Protein AF-A0A7C1QX26-F1 (afdb_monomer_lite)

Foldseek 3Di:
DPPDPVVLLVVLLVQLVVLLVVLVVLVVPLPVQLVVQVVVVPDDSVVSSVCSVPVSVVSNVVSVCSNVVPPPCVVVVVVD

Structure (mmCIF, N/CA/C/O backbone):
data_AF-A0A7C1QX26-F1
#
_entry.id   AF-A0A7C1QX26-F1
#
loop_
_atom_site.group_PDB
_atom_site.id
_atom_site.type_symbol
_atom_site.label_atom_id
_atom_site.label_alt_id
_atom_site.labe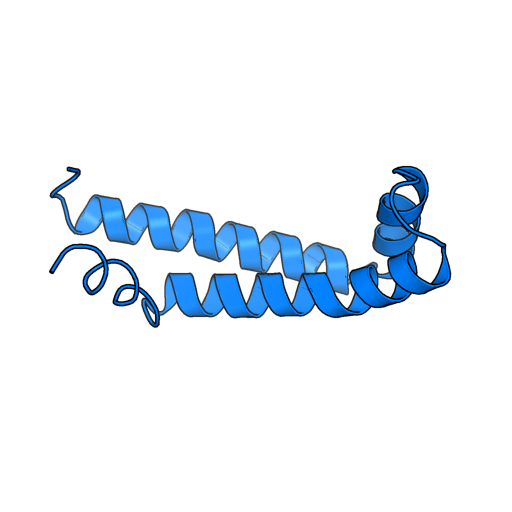l_comp_id
_atom_site.label_asym_id
_atom_site.label_entity_id
_atom_site.label_seq_id
_atom_site.pdbx_PDB_ins_code
_atom_site.Cartn_x
_atom_site.Cartn_y
_atom_site.Cartn_z
_atom_site.occupancy
_atom_site.B_iso_or_equiv
_atom_site.auth_seq_id
_atom_site.auth_comp_id
_atom_site.auth_asym_id
_atom_site.auth_atom_id
_atom_site.pdbx_PDB_model_num
ATOM 1 N N . MET A 1 1 ? -26.068 7.039 4.904 1.00 55.53 1 MET A N 1
ATOM 2 C CA . MET A 1 1 ? -24.779 7.131 5.625 1.00 55.53 1 MET A CA 1
ATOM 3 C C . MET A 1 1 ? -24.725 5.986 6.636 1.00 55.53 1 MET A C 1
ATOM 5 O O . MET A 1 1 ? -25.510 5.987 7.577 1.00 55.53 1 MET A O 1
ATOM 9 N N . ILE A 1 2 ? -23.938 4.936 6.374 1.00 56.00 2 ILE A N 1
ATOM 10 C CA . ILE A 1 2 ? -23.907 3.714 7.202 1.00 56.00 2 ILE A CA 1
ATOM 11 C C . ILE A 1 2 ? -23.400 4.092 8.601 1.00 56.00 2 ILE A C 1
ATOM 13 O O . ILE A 1 2 ? -22.249 4.484 8.758 1.00 56.00 2 ILE A O 1
ATOM 17 N N . ARG A 1 3 ? -24.274 4.020 9.612 1.00 67.19 3 ARG A N 1
ATOM 18 C CA . ARG A 1 3 ? -24.015 4.527 10.975 1.00 67.19 3 ARG A CA 1
ATOM 19 C C . ARG A 1 3 ? -23.600 3.434 11.969 1.00 67.19 3 ARG A C 1
ATOM 21 O O . ARG A 1 3 ? -23.464 3.702 13.158 1.00 67.19 3 ARG A O 1
ATOM 28 N N . ASN A 1 4 ? -23.411 2.197 11.504 1.00 79.56 4 ASN A N 1
ATOM 29 C CA . ASN A 1 4 ? -23.037 1.078 12.365 1.00 79.56 4 ASN A CA 1
ATOM 30 C C . ASN A 1 4 ? -21.510 0.908 12.416 1.00 79.56 4 ASN A C 1
ATOM 32 O O . ASN A 1 4 ? -20.880 0.488 11.443 1.00 79.56 4 ASN A O 1
ATOM 36 N N . LYS A 1 5 ? -20.927 1.209 13.582 1.00 78.25 5 LYS A N 1
ATOM 37 C CA . LYS A 1 5 ? -19.482 1.147 13.842 1.00 78.25 5 LYS A CA 1
ATOM 38 C C . LYS A 1 5 ? -18.891 -0.245 13.588 1.00 78.25 5 LYS A C 1
ATOM 40 O O . LYS A 1 5 ? -17.783 -0.335 13.069 1.00 78.25 5 LYS A O 1
ATOM 45 N N . TYR A 1 6 ? -19.629 -1.314 13.887 1.00 82.06 6 TYR A N 1
ATOM 46 C CA . TYR A 1 6 ? -19.161 -2.689 13.684 1.00 82.06 6 TYR A CA 1
ATOM 47 C C . TYR A 1 6 ? -19.048 -3.047 12.202 1.00 82.06 6 TYR A C 1
ATOM 49 O O . TYR A 1 6 ? -18.055 -3.639 11.792 1.00 82.06 6 TYR A O 1
ATOM 57 N N . ILE A 1 7 ? -20.016 -2.612 11.388 1.00 84.50 7 ILE A N 1
ATOM 58 C CA . ILE A 1 7 ? -19.988 -2.809 9.931 1.00 84.50 7 ILE A CA 1
ATOM 59 C C . ILE A 1 7 ? -18.788 -2.075 9.326 1.00 84.50 7 ILE A C 1
ATOM 61 O O . ILE A 1 7 ? -18.076 -2.636 8.500 1.00 84.50 7 ILE A O 1
ATOM 65 N N . LEU A 1 8 ? -18.520 -0.846 9.777 1.00 82.50 8 LEU A N 1
ATOM 66 C CA . LEU A 1 8 ? -17.367 -0.075 9.308 1.00 82.50 8 LEU A CA 1
ATOM 67 C C . LEU A 1 8 ? -16.033 -0.736 9.674 1.00 82.50 8 LEU A C 1
ATOM 69 O O . LEU A 1 8 ? -15.121 -0.742 8.854 1.00 82.50 8 LEU A O 1
ATOM 73 N N . ILE A 1 9 ? -15.909 -1.297 10.880 1.00 83.44 9 ILE A N 1
ATOM 74 C CA . ILE A 1 9 ? -14.700 -2.019 11.302 1.00 83.44 9 ILE A CA 1
ATOM 75 C C . ILE A 1 9 ? -14.531 -3.305 10.487 1.00 83.44 9 ILE A C 1
ATOM 77 O O . ILE A 1 9 ? -13.442 -3.556 9.980 1.00 83.44 9 ILE A O 1
ATOM 81 N N . ALA A 1 10 ? -15.600 -4.083 10.304 1.00 88.00 10 ALA A N 1
ATOM 82 C CA . ALA A 1 10 ? -15.557 -5.302 9.501 1.00 88.00 10 ALA A CA 1
ATOM 83 C C . ALA A 1 10 ? -15.117 -5.006 8.061 1.00 88.00 10 ALA A C 1
ATOM 85 O O . ALA A 1 10 ? -14.209 -5.652 7.546 1.00 88.00 10 ALA A O 1
ATOM 86 N N . PHE A 1 11 ? -15.688 -3.971 7.438 1.00 86.38 11 PHE A N 1
ATOM 87 C CA . PHE A 1 11 ? -15.308 -3.570 6.085 1.00 86.38 11 PHE A CA 1
ATOM 88 C C . PHE A 1 11 ? -13.836 -3.150 6.001 1.00 86.38 11 PHE A C 1
ATOM 90 O O . PHE A 1 11 ? -13.152 -3.507 5.047 1.00 86.38 11 PHE A O 1
ATOM 97 N N . ARG A 1 12 ? -13.313 -2.455 7.021 1.00 85.38 12 ARG A N 1
ATOM 98 C CA . ARG A 1 12 ? -11.889 -2.095 7.079 1.00 85.38 12 ARG A CA 1
ATOM 99 C C . ARG A 1 12 ? -10.976 -3.305 7.169 1.00 85.38 12 ARG A C 1
ATOM 101 O O . ARG A 1 12 ? -9.983 -3.362 6.456 1.00 85.38 12 ARG A O 1
ATOM 108 N N . LEU A 1 13 ? -11.311 -4.265 8.023 1.00 89.38 13 LEU A N 1
ATOM 109 C CA . LEU A 1 13 ? -10.521 -5.485 8.159 1.00 89.38 13 LEU A CA 1
ATOM 110 C C . LEU A 1 13 ? -10.509 -6.281 6.854 1.00 89.38 13 LEU A C 1
ATOM 112 O O . LEU A 1 13 ? -9.449 -6.720 6.420 1.00 89.38 13 LEU A O 1
A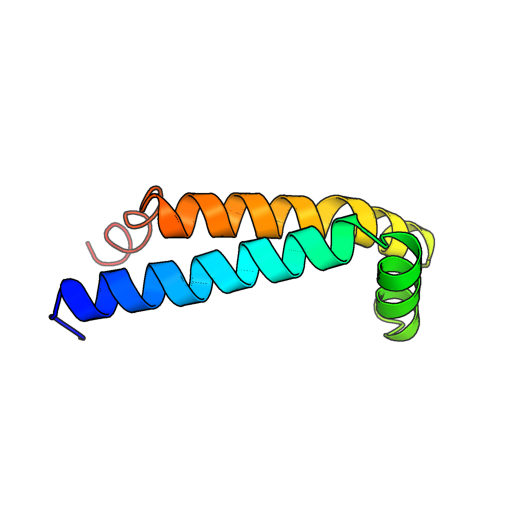TOM 116 N N . VAL A 1 14 ? -11.666 -6.405 6.197 1.00 92.50 14 VAL A N 1
ATOM 117 C CA . VAL A 1 14 ? -11.783 -7.115 4.918 1.00 92.50 14 VAL A CA 1
ATOM 118 C C . VAL A 1 14 ? -10.992 -6.402 3.821 1.00 92.50 14 VAL A C 1
ATOM 120 O O . VAL A 1 14 ? -10.138 -7.015 3.187 1.00 92.50 14 VAL A O 1
ATOM 123 N N . VAL A 1 15 ? -11.220 -5.104 3.612 1.00 90.94 15 VAL A N 1
ATOM 124 C CA . VAL A 1 15 ? -10.550 -4.346 2.543 1.00 90.94 15 VAL A CA 1
ATOM 125 C C . VAL A 1 15 ? -9.052 -4.213 2.803 1.00 90.94 15 VAL A C 1
ATOM 127 O O . VAL A 1 15 ? -8.252 -4.450 1.903 1.00 90.94 15 VAL A O 1
ATOM 130 N N . GLY A 1 16 ? -8.654 -3.887 4.031 1.00 91.38 16 GLY A N 1
ATOM 131 C CA . GLY A 1 16 ? -7.246 -3.759 4.394 1.00 91.38 16 GLY A CA 1
ATOM 132 C C . GLY A 1 16 ? -6.512 -5.097 4.318 1.00 91.38 16 GLY A C 1
ATOM 133 O O . GLY A 1 16 ? -5.410 -5.158 3.778 1.00 91.38 16 GLY A O 1
ATOM 134 N N . GLY A 1 17 ? -7.152 -6.185 4.756 1.00 92.75 17 GLY A N 1
ATOM 135 C CA . GLY A 1 17 ? -6.622 -7.540 4.611 1.00 92.75 17 GLY A CA 1
ATOM 136 C C . GLY A 1 17 ? -6.439 -7.944 3.148 1.00 92.75 17 GLY A C 1
ATOM 137 O O . GLY A 1 17 ? -5.392 -8.483 2.797 1.00 92.75 17 GLY A O 1
ATOM 138 N N . MET A 1 18 ? -7.400 -7.616 2.274 1.00 94.62 18 MET A N 1
ATOM 139 C CA . MET A 1 18 ? -7.267 -7.845 0.829 1.00 94.62 18 MET A CA 1
ATOM 140 C C . MET A 1 18 ? -6.083 -7.084 0.227 1.00 94.62 18 MET A C 1
ATOM 142 O O . MET A 1 18 ? -5.354 -7.655 -0.577 1.00 94.62 18 MET A O 1
ATOM 146 N N . PHE A 1 19 ? -5.864 -5.829 0.625 1.00 93.00 19 PHE A N 1
ATOM 147 C CA . PHE A 1 19 ? -4.734 -5.023 0.149 1.00 93.00 19 PHE A CA 1
ATOM 148 C C . PHE A 1 19 ? -3.386 -5.602 0.585 1.00 93.00 19 PHE A C 1
ATOM 150 O O . PHE A 1 19 ? -2.478 -5.720 -0.234 1.00 93.00 19 PHE A O 1
ATOM 157 N N . ILE A 1 20 ? -3.268 -6.024 1.847 1.00 94.12 20 ILE A N 1
ATOM 158 C CA . ILE A 1 20 ? -2.054 -6.679 2.351 1.00 94.12 20 ILE A CA 1
ATOM 159 C C . ILE A 1 20 ? -1.802 -7.981 1.593 1.00 94.12 20 ILE A C 1
ATOM 161 O O . ILE A 1 20 ? -0.695 -8.207 1.113 1.00 94.12 20 ILE A O 1
ATOM 165 N N . TRP A 1 21 ? -2.827 -8.824 1.456 1.00 96.06 21 TRP A N 1
ATOM 166 C CA . TRP A 1 21 ? -2.712 -10.098 0.752 1.00 96.06 21 TRP A CA 1
ATOM 167 C C . TRP A 1 21 ? -2.306 -9.906 -0.714 1.00 96.06 21 TRP A C 1
ATOM 169 O O . TRP A 1 21 ? -1.358 -10.534 -1.185 1.00 96.06 21 TRP A O 1
ATOM 179 N N . ALA A 1 22 ? -2.981 -8.997 -1.422 1.00 93.56 22 ALA A N 1
ATOM 180 C CA . ALA A 1 22 ? -2.679 -8.679 -2.812 1.00 93.56 22 ALA A CA 1
ATOM 181 C C . ALA A 1 22 ? -1.260 -8.115 -2.968 1.00 93.56 22 ALA A C 1
ATOM 183 O O . ALA A 1 22 ? -0.514 -8.583 -3.829 1.00 93.56 22 ALA A O 1
ATOM 184 N N . GLY A 1 23 ? -0.855 -7.181 -2.106 1.00 93.12 23 GLY A N 1
ATOM 185 C CA . GLY A 1 23 ? 0.488 -6.612 -2.122 1.00 93.12 23 GLY A CA 1
ATOM 186 C C . GLY A 1 23 ? 1.567 -7.667 -1.867 1.00 93.12 23 GLY A C 1
ATOM 187 O O . GLY A 1 23 ? 2.492 -7.796 -2.663 1.00 93.12 23 GLY A O 1
ATOM 188 N N . ILE A 1 24 ? 1.415 -8.509 -0.838 1.00 94.88 24 ILE A N 1
ATOM 189 C CA . ILE A 1 24 ? 2.362 -9.602 -0.552 1.00 94.88 24 ILE A CA 1
ATOM 190 C C . ILE A 1 24 ? 2.460 -10.569 -1.736 1.00 94.88 24 ILE A C 1
ATOM 192 O O . ILE A 1 24 ? 3.567 -10.928 -2.132 1.00 94.88 24 ILE A O 1
ATOM 196 N N . SER A 1 25 ? 1.332 -10.948 -2.345 1.00 94.69 25 SER A N 1
ATOM 197 C CA . SER A 1 25 ? 1.343 -11.854 -3.502 1.00 94.69 25 SER A CA 1
ATOM 198 C C . SER A 1 25 ? 2.159 -11.306 -4.682 1.00 94.69 25 SER A C 1
ATOM 200 O O . SER A 1 25 ? 2.834 -12.071 -5.364 1.00 94.69 25 SER A O 1
ATOM 202 N N . LYS A 1 26 ? 2.177 -9.979 -4.872 1.00 91.69 26 LYS A N 1
ATOM 203 C CA . LYS A 1 26 ? 2.973 -9.300 -5.907 1.00 91.69 26 LYS A CA 1
ATOM 204 C C . LYS A 1 26 ? 4.444 -9.123 -5.513 1.00 91.69 26 LYS A C 1
ATOM 206 O O . LYS A 1 26 ? 5.295 -9.084 -6.391 1.00 91.69 26 LYS A O 1
ATOM 211 N N . ILE A 1 27 ? 4.754 -9.034 -4.215 1.00 92.50 27 ILE A N 1
ATOM 212 C CA . ILE A 1 27 ? 6.139 -8.977 -3.704 1.00 92.50 27 ILE A CA 1
ATOM 213 C C . ILE A 1 27 ? 6.848 -10.327 -3.872 1.00 92.50 27 ILE A C 1
ATOM 215 O O . ILE A 1 27 ? 8.057 -10.353 -4.082 1.00 92.50 27 ILE A O 1
ATOM 219 N N . ILE A 1 28 ? 6.112 -11.441 -3.781 1.00 94.94 28 ILE A N 1
ATOM 220 C CA . ILE A 1 28 ? 6.666 -12.793 -3.961 1.00 94.94 28 ILE A CA 1
ATOM 221 C C . ILE A 1 28 ? 7.120 -13.020 -5.410 1.00 94.94 28 ILE A C 1
ATOM 223 O O . ILE A 1 28 ? 8.165 -13.630 -5.625 1.00 94.94 28 ILE A O 1
ATOM 227 N N . ASP A 1 29 ? 6.368 -12.512 -6.390 1.00 92.69 29 ASP A N 1
ATOM 228 C CA . ASP A 1 29 ? 6.710 -12.611 -7.814 1.00 92.69 29 ASP A CA 1
ATOM 229 C C . ASP A 1 29 ? 6.661 -11.239 -8.520 1.00 92.69 29 ASP A C 1
ATOM 231 O O . ASP A 1 29 ? 5.731 -10.933 -9.279 1.00 92.69 29 ASP A O 1
ATOM 235 N N . PRO A 1 30 ? 7.674 -10.383 -8.287 1.00 88.81 30 PRO A N 1
ATOM 236 C CA . PRO A 1 30 ? 7.719 -9.050 -8.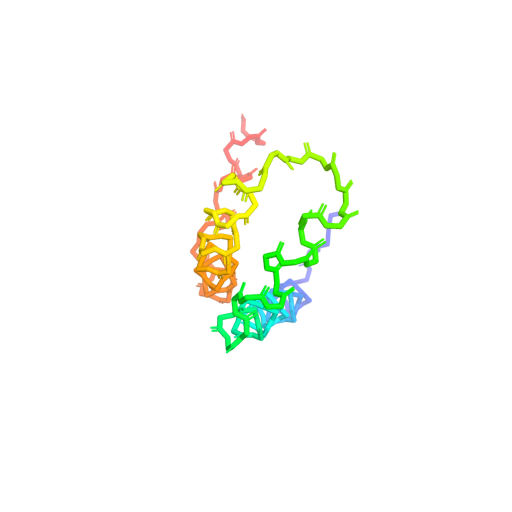875 1.00 88.81 30 PRO A CA 1
ATOM 237 C C . PRO A 1 30 ? 7.974 -9.095 -10.387 1.00 88.81 30 PRO A C 1
ATOM 239 O O . PRO A 1 30 ? 7.552 -8.189 -11.104 1.00 88.81 30 PRO A O 1
ATOM 242 N N . LEU A 1 31 ? 8.630 -10.148 -10.896 1.00 90.50 31 LEU A N 1
ATOM 243 C CA . LEU A 1 31 ? 8.886 -10.321 -12.328 1.00 90.50 31 LEU A CA 1
ATOM 244 C C . LEU A 1 31 ? 7.607 -10.694 -13.080 1.00 90.50 31 LEU A C 1
ATOM 246 O O . LEU A 1 31 ? 7.297 -10.060 -14.091 1.00 90.50 31 LEU A O 1
ATOM 250 N N . GLY A 1 32 ? 6.832 -11.656 -12.571 1.00 92.00 32 GLY A N 1
ATOM 251 C CA . GLY A 1 32 ? 5.519 -11.981 -13.125 1.00 92.00 32 GLY A CA 1
ATOM 252 C C . GLY A 1 32 ? 4.565 -10.788 -13.056 1.00 92.00 32 GLY A C 1
ATOM 253 O O . GLY A 1 32 ? 3.855 -10.494 -14.019 1.00 92.00 32 GLY A O 1
ATOM 254 N N . PHE A 1 33 ? 4.606 -10.015 -11.967 1.00 92.69 33 PHE A N 1
ATOM 255 C CA . PHE A 1 33 ? 3.816 -8.791 -11.859 1.00 92.69 33 PHE A CA 1
ATOM 256 C C . PHE A 1 33 ? 4.249 -7.703 -12.860 1.00 92.69 33 PHE A C 1
ATOM 258 O O . PHE A 1 33 ? 3.390 -7.084 -13.491 1.00 92.69 33 PHE A O 1
ATOM 265 N N . ALA A 1 34 ? 5.553 -7.515 -13.087 1.00 91.06 34 ALA A N 1
ATOM 266 C CA . ALA A 1 34 ? 6.067 -6.592 -14.102 1.00 91.06 34 ALA A CA 1
ATOM 267 C C . ALA A 1 34 ? 5.641 -6.990 -15.521 1.00 91.06 34 ALA A C 1
ATOM 269 O O . ALA A 1 34 ? 5.226 -6.126 -16.296 1.00 91.06 34 ALA A O 1
ATOM 270 N N . GLN A 1 35 ? 5.680 -8.286 -15.848 1.00 91.75 35 GLN A N 1
ATOM 271 C CA . GLN A 1 35 ? 5.181 -8.802 -17.126 1.00 91.75 35 GLN A CA 1
ATOM 272 C C . GLN A 1 35 ? 3.682 -8.552 -17.277 1.00 91.75 35 GLN A C 1
ATOM 274 O O . GLN A 1 35 ? 3.240 -8.085 -18.324 1.00 91.75 35 GLN A O 1
ATOM 279 N N . ASN A 1 36 ? 2.903 -8.782 -16.218 1.00 91.69 36 ASN A N 1
ATOM 280 C CA . AS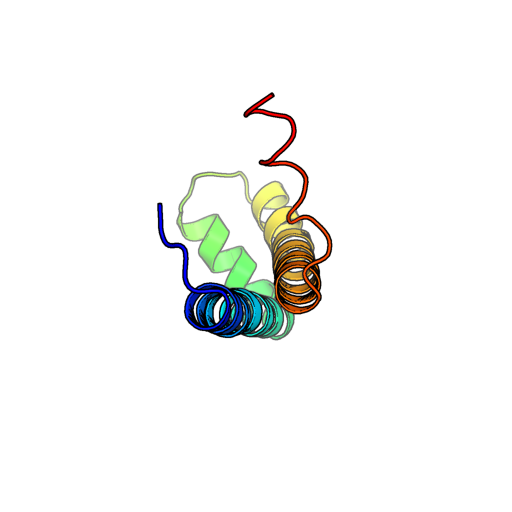N A 1 36 ? 1.476 -8.481 -16.223 1.00 91.69 36 ASN A CA 1
ATOM 281 C C . ASN A 1 36 ? 1.217 -6.996 -16.508 1.00 91.69 36 ASN A C 1
ATOM 283 O O . ASN A 1 36 ? 0.384 -6.695 -17.356 1.00 91.69 36 ASN A O 1
ATOM 287 N N . ILE A 1 37 ? 1.956 -6.073 -15.878 1.00 90.56 37 ILE A N 1
ATOM 288 C CA . ILE A 1 37 ? 1.843 -4.627 -16.145 1.00 90.56 37 ILE A CA 1
ATOM 289 C C . ILE A 1 37 ? 2.243 -4.298 -17.592 1.00 90.56 37 ILE A C 1
ATOM 291 O O . ILE A 1 37 ? 1.527 -3.565 -18.276 1.00 90.56 37 ILE A O 1
ATOM 295 N N . ALA A 1 38 ? 3.349 -4.862 -18.082 1.00 90.44 38 ALA A N 1
ATOM 296 C CA . ALA A 1 38 ? 3.819 -4.653 -19.450 1.00 90.44 38 ALA A CA 1
ATOM 297 C C . ALA A 1 38 ? 2.815 -5.166 -20.502 1.00 90.44 38 ALA A C 1
ATOM 299 O O . ALA A 1 38 ? 2.610 -4.516 -21.529 1.00 90.44 38 ALA A O 1
ATOM 300 N N . ASN A 1 39 ? 2.118 -6.271 -20.220 1.00 90.88 39 ASN A N 1
ATOM 301 C CA . ASN A 1 39 ? 1.092 -6.841 -21.097 1.00 90.88 39 ASN A CA 1
ATOM 302 C C . ASN A 1 39 ? -0.109 -5.911 -21.306 1.00 90.88 39 ASN A C 1
ATOM 304 O O . ASN A 1 39 ? -0.729 -5.956 -22.369 1.00 90.88 39 ASN A O 1
ATOM 308 N N . TYR A 1 40 ? -0.413 -5.026 -20.350 1.00 88.25 40 TYR A N 1
ATOM 309 C CA . TYR A 1 40 ? -1.456 -4.012 -20.533 1.00 88.25 40 TYR A CA 1
ATOM 310 C C . TYR A 1 40 ? -1.070 -2.929 -21.553 1.00 88.25 40 TYR A C 1
ATOM 312 O O . TYR A 1 40 ? -1.940 -2.178 -21.985 1.00 88.25 40 TYR A O 1
ATOM 320 N N . ARG A 1 41 ? 0.210 -2.832 -21.954 1.00 86.00 41 ARG A N 1
ATOM 321 C CA . ARG A 1 41 ? 0.740 -1.838 -22.913 1.00 86.00 41 ARG A CA 1
ATOM 322 C C . ARG A 1 41 ? 0.407 -0.379 -22.566 1.00 86.00 41 ARG A C 1
ATOM 324 O O . ARG A 1 41 ? 0.427 0.487 -23.435 1.00 86.00 41 ARG A O 1
ATOM 331 N N . VAL A 1 42 ? 0.116 -0.107 -21.293 1.00 88.12 42 VAL A N 1
ATOM 332 C CA . VAL A 1 42 ? -0.182 1.241 -20.784 1.00 88.12 42 VAL A CA 1
ATOM 333 C C . VAL A 1 42 ? 1.108 2.032 -20.552 1.00 88.12 42 VAL A C 1
ATOM 335 O O . VAL A 1 42 ? 1.123 3.247 -20.731 1.00 88.12 42 VAL A O 1
ATOM 338 N N . PHE A 1 43 ? 2.198 1.351 -20.183 1.00 85.31 43 PHE A N 1
ATOM 339 C CA . PHE A 1 43 ? 3.478 1.966 -19.832 1.00 85.31 43 PHE A CA 1
ATOM 340 C C . PHE A 1 43 ? 4.656 1.340 -20.604 1.00 85.31 43 PHE A C 1
ATOM 342 O O . PHE A 1 43 ? 4.596 0.160 -20.956 1.00 85.31 43 PHE A O 1
ATOM 349 N N . PRO A 1 44 ? 5.749 2.095 -20.838 1.00 84.31 44 PRO A N 1
ATOM 350 C CA . PRO A 1 44 ? 7.025 1.555 -21.311 1.00 84.31 44 PRO A CA 1
ATOM 351 C C . PRO A 1 44 ? 7.615 0.535 -20.326 1.00 84.31 44 PRO A C 1
ATOM 353 O O . PRO A 1 44 ? 7.437 0.673 -19.115 1.00 84.31 44 PRO A O 1
ATOM 356 N N . GLU A 1 45 ? 8.391 -0.435 -20.820 1.00 80.12 45 GLU A N 1
ATOM 357 C CA . GLU A 1 45 ? 8.912 -1.551 -20.007 1.00 80.12 45 GLU A CA 1
ATOM 358 C C . GLU A 1 45 ? 9.672 -1.112 -18.745 1.00 80.12 45 GLU A C 1
ATOM 360 O O . GLU A 1 45 ? 9.462 -1.675 -17.670 1.00 80.12 45 GLU A O 1
ATOM 365 N N . GLY A 1 46 ? 10.492 -0.059 -18.836 1.00 83.75 46 GLY A N 1
ATOM 366 C CA . GLY A 1 46 ? 11.223 0.468 -17.677 1.00 83.75 46 GLY A CA 1
ATOM 367 C C . GLY A 1 46 ? 10.308 1.007 -16.569 1.00 83.75 46 GLY A C 1
ATOM 368 O O . GLY A 1 46 ? 10.589 0.824 -15.385 1.00 83.75 46 GLY A O 1
ATOM 369 N N . ILE A 1 47 ? 9.178 1.621 -16.941 1.00 88.44 47 ILE A N 1
ATOM 370 C CA . ILE A 1 47 ? 8.183 2.129 -15.985 1.00 88.44 47 ILE A CA 1
ATOM 371 C C . ILE A 1 47 ? 7.375 0.970 -15.398 1.00 88.44 47 ILE A C 1
ATOM 373 O O . ILE A 1 47 ? 7.108 0.969 -14.198 1.00 88.44 47 ILE A O 1
ATOM 377 N N . SER A 1 48 ? 7.042 -0.046 -16.199 1.00 88.69 48 SER A N 1
ATOM 378 C CA . SER A 1 48 ? 6.371 -1.260 -15.718 1.00 88.69 48 SER A CA 1
ATOM 379 C C . SER A 1 48 ? 7.173 -1.962 -14.623 1.00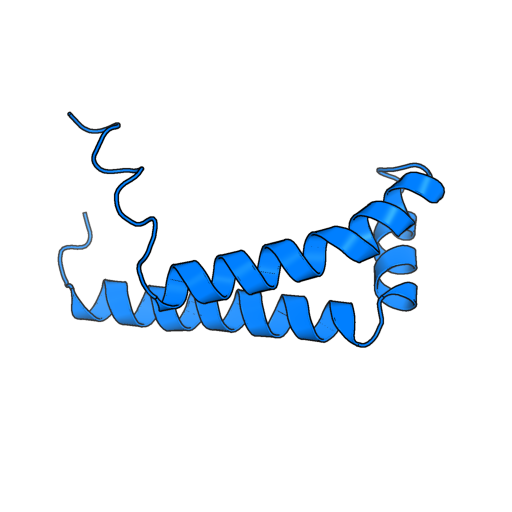 88.69 48 SER A C 1
ATOM 381 O O . SER A 1 48 ? 6.598 -2.358 -13.613 1.00 88.69 48 SER A O 1
ATOM 383 N N . PHE A 1 49 ? 8.500 -2.055 -14.771 1.00 88.75 49 PHE A N 1
ATOM 384 C CA . PHE A 1 49 ? 9.372 -2.636 -13.746 1.00 88.75 49 PHE A CA 1
ATOM 385 C C . PHE A 1 49 ? 9.401 -1.798 -12.461 1.00 88.75 49 PHE A C 1
ATOM 387 O O . PHE A 1 49 ? 9.281 -2.332 -11.359 1.00 88.75 49 PHE A O 1
ATOM 394 N N . PHE A 1 50 ? 9.497 -0.472 -12.591 1.00 91.00 50 PHE A N 1
ATOM 395 C CA . PHE A 1 50 ? 9.455 0.430 -11.440 1.00 91.00 50 PHE A CA 1
ATOM 396 C C . PHE A 1 50 ? 8.118 0.341 -10.687 1.00 91.00 50 PHE A C 1
ATOM 398 O O . PHE A 1 50 ? 8.094 0.227 -9.462 1.00 91.00 50 PHE A O 1
ATOM 405 N N . LEU A 1 51 ? 6.999 0.331 -11.416 1.00 90.25 51 LEU A N 1
ATOM 406 C CA . LEU A 1 51 ? 5.664 0.163 -10.843 1.00 90.25 51 LEU A CA 1
ATOM 407 C C . LEU A 1 51 ? 5.502 -1.200 -10.173 1.00 90.25 51 LEU A C 1
ATOM 409 O O . LEU A 1 51 ? 4.933 -1.268 -9.086 1.00 90.25 51 LEU A O 1
ATOM 413 N N . ALA A 1 52 ? 6.030 -2.264 -10.779 1.00 91.50 52 ALA A N 1
ATOM 414 C CA . ALA A 1 52 ? 5.996 -3.600 -10.200 1.00 91.50 52 ALA A CA 1
ATOM 415 C C . ALA A 1 52 ? 6.745 -3.683 -8.869 1.00 91.50 52 ALA A C 1
ATOM 417 O O . ALA A 1 52 ? 6.333 -4.426 -7.984 1.00 91.50 52 ALA A O 1
ATOM 418 N N . LEU A 1 53 ? 7.810 -2.895 -8.711 1.00 91.56 53 LEU A N 1
ATOM 419 C CA . LEU A 1 53 ? 8.544 -2.808 -7.459 1.00 91.56 53 LEU A CA 1
ATOM 420 C C . LEU A 1 53 ? 7.785 -1.976 -6.422 1.00 91.56 53 LEU A C 1
ATOM 422 O O . LEU A 1 53 ? 7.676 -2.402 -5.283 1.00 91.56 53 LEU A O 1
ATOM 426 N N . VAL A 1 54 ? 7.275 -0.797 -6.791 1.00 93.25 54 VAL A N 1
ATOM 427 C CA . VAL A 1 54 ? 6.763 0.201 -5.835 1.00 93.25 54 VAL A CA 1
ATOM 428 C C . VAL A 1 54 ? 5.301 -0.031 -5.438 1.00 93.25 54 VAL A C 1
ATOM 430 O O . VAL A 1 54 ? 4.968 0.087 -4.257 1.00 93.25 54 VAL A O 1
ATOM 433 N N . LEU A 1 55 ? 4.422 -0.369 -6.391 1.00 92.62 55 LEU A N 1
ATOM 434 C CA . LEU A 1 55 ? 2.983 -0.527 -6.135 1.00 92.62 55 LEU A CA 1
ATOM 435 C C . LEU A 1 55 ? 2.669 -1.541 -5.026 1.00 92.62 55 LEU A C 1
ATOM 437 O O . LEU A 1 55 ? 1.853 -1.211 -4.166 1.00 92.62 55 LEU A O 1
ATOM 441 N N . PRO A 1 56 ? 3.302 -2.730 -4.976 1.00 93.44 56 PRO A N 1
ATOM 442 C CA . PRO A 1 56 ? 2.986 -3.711 -3.944 1.00 93.44 56 PRO A CA 1
ATOM 443 C C . PRO A 1 56 ? 3.267 -3.208 -2.523 1.00 93.44 56 PRO A C 1
ATOM 445 O O . PRO A 1 56 ? 2.465 -3.447 -1.623 1.00 93.44 56 PRO A O 1
ATOM 448 N N . TRP A 1 57 ? 4.354 -2.457 -2.310 1.00 92.75 57 TRP A N 1
ATOM 449 C CA . TRP A 1 57 ? 4.651 -1.868 -0.997 1.00 92.75 57 TRP A CA 1
ATOM 450 C C . TRP A 1 57 ? 3.625 -0.813 -0.601 1.00 92.75 57 TRP A C 1
ATOM 452 O O . TRP A 1 57 ? 3.204 -0.780 0.555 1.00 92.75 57 TRP A O 1
ATOM 462 N N . ILE A 1 58 ? 3.188 0.016 -1.555 1.00 91.94 58 ILE A N 1
ATOM 463 C CA . ILE A 1 58 ? 2.122 0.995 -1.318 1.00 91.94 58 ILE A CA 1
ATOM 464 C C . ILE A 1 58 ? 0.833 0.271 -0.919 1.00 91.94 58 ILE A C 1
ATOM 466 O O . ILE A 1 58 ? 0.208 0.654 0.066 1.00 91.94 58 ILE A O 1
ATOM 470 N N . GLU A 1 59 ? 0.460 -0.804 -1.617 1.00 92.81 59 GLU A N 1
ATOM 471 C CA . GLU A 1 59 ? -0.732 -1.594 -1.290 1.00 92.81 59 GLU A CA 1
ATOM 472 C C . GLU A 1 59 ? -0.670 -2.181 0.124 1.00 92.81 59 GLU A C 1
ATOM 474 O O . GLU A 1 59 ? -1.638 -2.050 0.876 1.00 92.81 59 GLU A O 1
ATOM 479 N N . VAL A 1 60 ? 0.468 -2.761 0.524 1.00 92.56 60 VAL A N 1
ATOM 480 C CA . VAL A 1 60 ? 0.640 -3.308 1.879 1.00 92.56 60 VAL A CA 1
ATOM 481 C C . VAL A 1 60 ? 0.551 -2.205 2.933 1.00 92.56 60 VAL A C 1
ATOM 483 O O . VAL A 1 60 ? -0.192 -2.356 3.902 1.00 92.56 60 VAL A O 1
ATOM 486 N N . ILE A 1 61 ? 1.251 -1.080 2.750 1.00 91.12 61 ILE A N 1
ATOM 487 C CA . ILE A 1 61 ? 1.226 0.046 3.699 1.00 91.12 61 ILE A CA 1
ATOM 488 C C . ILE A 1 61 ? -0.194 0.608 3.825 1.00 91.12 61 ILE A C 1
ATOM 490 O O . ILE A 1 61 ? -0.683 0.808 4.939 1.00 91.12 61 ILE A O 1
ATOM 494 N N . CYS A 1 62 ? -0.889 0.807 2.702 1.00 89.12 62 CYS A N 1
ATOM 495 C CA . CYS A 1 62 ? -2.278 1.248 2.694 1.00 89.12 62 CYS A CA 1
ATOM 496 C C . CYS A 1 62 ? -3.191 0.250 3.411 1.00 89.12 62 CYS A C 1
ATOM 498 O O . CYS A 1 62 ? -4.008 0.665 4.231 1.00 89.12 62 CYS A O 1
ATOM 500 N N . GLY A 1 63 ? -3.038 -1.052 3.159 1.00 89.88 63 GLY A N 1
ATOM 501 C CA . GLY A 1 63 ? -3.811 -2.090 3.835 1.00 89.88 63 GLY A CA 1
ATOM 502 C C . GLY A 1 63 ? -3.581 -2.102 5.349 1.00 89.88 63 GLY A C 1
ATOM 503 O O . GLY A 1 63 ? -4.544 -2.155 6.116 1.00 89.88 63 GLY A O 1
ATOM 504 N N . VAL A 1 64 ? -2.329 -1.947 5.793 1.00 90.44 64 VAL A N 1
ATOM 505 C CA . VAL A 1 64 ? -1.969 -1.831 7.215 1.00 90.44 64 VAL A CA 1
ATOM 506 C C . VAL A 1 64 ? -2.597 -0.586 7.842 1.00 90.44 64 VAL A C 1
ATOM 508 O O . VAL A 1 64 ? -3.230 -0.690 8.890 1.00 90.44 64 VAL A O 1
ATOM 511 N N . PHE A 1 65 ? -2.495 0.583 7.208 1.00 86.62 65 PHE A N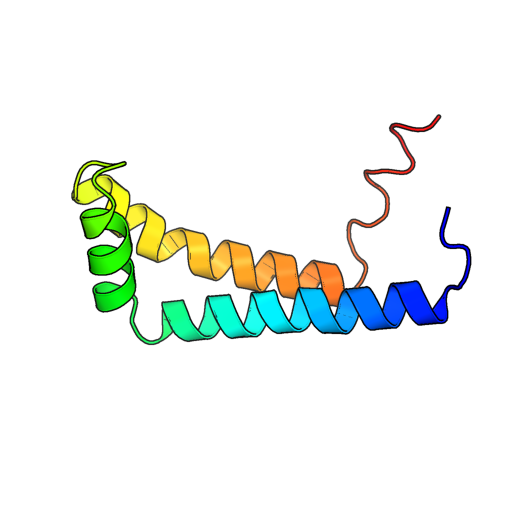 1
ATOM 512 C CA . PHE A 1 65 ? -3.104 1.816 7.723 1.00 86.62 65 PHE A CA 1
ATOM 513 C C . PHE A 1 65 ? -4.631 1.734 7.789 1.00 86.62 65 PHE A C 1
ATOM 515 O O . PHE A 1 65 ? -5.235 2.193 8.761 1.00 86.62 65 PHE A O 1
ATOM 522 N N . LEU A 1 66 ? -5.255 1.073 6.813 1.00 86.25 66 LEU A N 1
ATOM 523 C CA . LEU A 1 66 ? -6.699 0.866 6.766 1.00 86.25 66 LEU A CA 1
ATOM 524 C C . LEU A 1 66 ? -7.176 -0.046 7.909 1.00 86.25 66 LEU A C 1
ATOM 526 O O . LEU A 1 66 ? -8.190 0.257 8.545 1.00 86.25 66 LEU A O 1
ATOM 530 N N . ILE A 1 67 ? -6.411 -1.097 8.232 1.00 86.62 67 ILE A N 1
ATOM 531 C CA . ILE A 1 67 ? -6.648 -1.956 9.406 1.00 86.62 67 ILE A CA 1
ATOM 532 C C . ILE A 1 67 ? -6.431 -1.183 10.713 1.00 86.62 67 ILE A C 1
ATOM 534 O O . ILE A 1 67 ? -7.280 -1.243 11.602 1.00 86.62 67 ILE A O 1
ATOM 538 N N . LEU A 1 68 ? -5.331 -0.431 10.827 1.00 84.00 68 LEU A N 1
ATOM 539 C CA . LEU A 1 68 ? -5.008 0.362 12.020 1.00 84.00 68 LEU A CA 1
ATOM 540 C C . LEU A 1 68 ? -5.974 1.541 12.233 1.00 84.00 68 LEU A C 1
ATOM 542 O O . LEU A 1 68 ? -6.011 2.124 13.314 1.00 84.00 68 LEU A O 1
ATOM 546 N N . GLY A 1 69 ? -6.768 1.905 11.221 1.00 73.69 69 GLY A N 1
ATOM 547 C CA . GLY A 1 69 ? -7.704 3.027 11.284 1.00 73.69 69 GLY A CA 1
ATOM 548 C C . GLY A 1 69 ? -7.024 4.400 11.299 1.00 73.69 69 GLY A C 1
ATOM 549 O O . GLY A 1 69 ? -7.683 5.406 11.569 1.00 73.69 69 GLY A O 1
ATOM 550 N N . ILE A 1 70 ? -5.728 4.446 10.993 1.00 64.12 70 ILE A N 1
ATOM 551 C CA . ILE A 1 70 ? -4.928 5.661 10.833 1.00 64.12 70 ILE A CA 1
ATOM 552 C C . ILE A 1 70 ? -5.190 6.132 9.393 1.00 64.12 70 ILE A C 1
ATOM 554 O O . ILE A 1 70 ? -5.000 5.344 8.480 1.00 64.12 70 ILE A O 1
ATOM 558 N N . PHE A 1 71 ? -5.658 7.373 9.192 1.00 56.44 71 PHE A N 1
ATOM 559 C CA . PHE A 1 71 ? -6.198 7.965 7.936 1.00 56.44 71 PHE A CA 1
ATOM 560 C C . PHE A 1 71 ? -7.721 7.966 7.720 1.00 56.44 71 PHE A C 1
ATOM 562 O O . PHE A 1 71 ? -8.182 8.351 6.647 1.00 56.44 71 PHE A O 1
ATOM 569 N N . LEU A 1 72 ? -8.550 7.688 8.733 1.00 54.81 72 LEU A N 1
ATOM 570 C CA . LEU A 1 72 ? -9.997 7.905 8.564 1.00 54.81 72 LEU A CA 1
ATOM 571 C C . LEU A 1 72 ? -10.439 9.383 8.579 1.00 54.81 72 LEU A C 1
ATOM 573 O O . LEU A 1 72 ? -11.579 9.692 8.235 1.00 54.81 72 LEU A O 1
ATOM 577 N N . SER A 1 73 ? -9.551 10.291 8.987 1.00 50.88 73 SER A N 1
ATOM 578 C CA . SER A 1 73 ? -9.869 11.704 9.234 1.00 50.88 73 SER A CA 1
ATOM 579 C C . SER A 1 73 ? -9.630 12.639 8.042 1.00 50.88 73 SER A C 1
ATOM 581 O O . SER A 1 73 ? -9.865 13.834 8.180 1.00 50.88 73 SER A O 1
ATOM 583 N N . ALA A 1 74 ? -9.216 12.146 6.868 1.00 47.72 74 ALA A N 1
ATOM 584 C CA . ALA A 1 74 ? -9.134 12.995 5.671 1.00 47.72 74 ALA A CA 1
ATOM 585 C C . ALA A 1 74 ? -10.527 13.321 5.090 1.00 47.72 74 ALA A C 1
ATOM 587 O O . ALA A 1 74 ? -10.728 14.380 4.505 1.00 47.72 74 ALA A O 1
ATOM 588 N N . SER A 1 75 ? -11.523 12.451 5.300 1.00 44.00 75 SER A N 1
ATOM 589 C CA . SER A 1 75 ? -12.889 12.672 4.797 1.00 44.00 75 SER A CA 1
ATOM 590 C C . SER A 1 75 ? -13.750 13.565 5.696 1.00 44.00 75 SER A C 1
ATOM 592 O O . SER A 1 75 ? -14.738 14.111 5.220 1.00 44.00 75 SER A O 1
ATOM 594 N N . ALA A 1 76 ? -13.399 13.732 6.976 1.00 45.53 76 ALA A N 1
ATOM 595 C CA . ALA A 1 76 ? -14.148 14.608 7.883 1.00 45.53 76 ALA A CA 1
ATOM 596 C C . ALA A 1 76 ? -13.862 16.100 7.635 1.00 45.53 76 ALA A C 1
ATOM 598 O O . ALA A 1 76 ? -14.726 16.927 7.893 1.00 45.53 76 ALA A O 1
ATOM 599 N N . LEU A 1 77 ? -12.684 16.431 7.093 1.00 43.31 77 LEU A N 1
ATOM 600 C CA . LEU A 1 77 ? -12.271 17.809 6.800 1.00 43.31 77 LEU A CA 1
ATOM 601 C C . LEU A 1 77 ? -12.837 18.325 5.462 1.00 43.31 77 LEU A C 1
ATOM 603 O O . LEU A 1 77 ? -12.954 19.523 5.264 1.00 43.31 77 LEU A O 1
ATOM 607 N N . LEU A 1 78 ? -13.242 17.425 4.556 1.00 45.53 78 LEU A N 1
ATOM 608 C CA . LEU A 1 78 ? -13.958 17.778 3.318 1.00 45.53 78 LEU A CA 1
ATOM 609 C C . LEU A 1 78 ? -15.472 17.976 3.523 1.00 45.53 78 LEU A C 1
ATOM 611 O O . LEU A 1 78 ? -16.162 18.393 2.598 1.00 45.53 78 LEU A O 1
ATOM 615 N N . LEU A 1 79 ? -15.989 17.640 4.708 1.00 44.84 79 LEU A N 1
ATOM 616 C CA . LEU A 1 79 ? -17.400 17.771 5.090 1.00 44.84 79 LEU A CA 1
ATOM 617 C C . LEU A 1 79 ? -17.628 18.835 6.184 1.00 44.84 79 LEU A C 1
ATOM 619 O O . LEU A 1 79 ? -18.736 18.906 6.718 1.00 44.84 79 LEU A O 1
ATOM 623 N N . SER A 1 80 ? -16.607 19.641 6.509 1.00 42.75 80 SER A N 1
ATOM 624 C CA . SER A 1 80 ? -16.730 20.875 7.301 1.00 42.75 80 SER A CA 1
ATOM 625 C C . SER A 1 80 ? -16.735 22.104 6.407 1.00 42.75 80 SER A C 1
ATOM 627 O O . SER A 1 80 ? -15.839 22.150 5.534 1.00 42.75 80 SER A O 1
#

Radius of gyration: 15.98 Å; chains: 1; bounding box: 36×34×37 Å

Secondary structure (DSSP, 8-state):
----HHHHHHHHHHHHHHHHHHHHHHHH-HHHHHHHHHHTTSS-HHHHHHHHHHHHHHHHHHHHHHHHTTTTTHHHHTT-

Sequence (80 aa):
MIRNKYILIAFRLVVGGMFIWAGISKIIDPLGFAQNIANYRVFPEGISFFLALVLPWIEVICGVFLILGIFLSASALLLS

pLDDT: mean 82.69, std 15.33, range [42.75, 96.06]